Protein AF-A0A822ATE2-F1 (afdb_monomer_lite)

Secondary structure (DSSP, 8-state):
-----------------SS-------TTHHHHHHHHHTSHHHHHHHHHHHHHHHHHHTHHHHHHHHH---GGGGT-SS------------GGGTTSEEEEEEE-SS-TT-EEEEEE---SS-----EEE-

Radius of gyration: 34.92 Å; chains: 1; bounding box: 59×73×100 Å

Foldseek 3Di:
DDDDDDDDDDDDDDDPPPPPPPPCPPPCVVVVVVVCCPDPVVVVVVVVVVVVVVCVVQVVLVCCVPPNDDPCCVVVVPDDDDDDRDDDDDPVLVVWDFDDKAADPPDRPDIKTKTFDPDPVDGDDIDIDD

pLDDT: mean 81.41, std 22.13, range [33.03, 97.75]

InterPro domains:
  IPR050687 Dynein axonemal intermediate chain 1/2/3/4 [PTHR12442] (15-129)

Structure (mmCIF, N/CA/C/O backbone):
data_AF-A0A822ATE2-F1
#
_entry.id   AF-A0A822ATE2-F1
#
loop_
_atom_site.group_PDB
_atom_site.id
_atom_site.type_symbol
_atom_site.label_atom_id
_atom_site.label_alt_id
_atom_site.label_comp_id
_atom_site.label_asym_id
_atom_site.label_entity_id
_atom_site.label_seq_id
_atom_site.pdbx_PDB_ins_code
_atom_site.Cartn_x
_atom_site.Cartn_y
_atom_site.Cartn_z
_atom_site.occupancy
_atom_site.B_iso_or_equiv
_atom_site.auth_seq_id
_atom_site.auth_comp_id
_atom_site.auth_asym_id
_atom_site.auth_atom_id
_atom_site.pdbx_PDB_model_num
ATOM 1 N N . GLN A 1 1 ? 24.284 48.944 -78.472 1.00 36.00 1 GLN A N 1
ATOM 2 C CA . GLN A 1 1 ? 24.980 48.632 -79.741 1.00 36.00 1 GLN A CA 1
ATOM 3 C C . GLN A 1 1 ? 25.928 47.454 -79.514 1.00 36.00 1 GLN A C 1
ATOM 5 O O . GLN A 1 1 ? 26.714 47.540 -78.587 1.00 36.00 1 GLN A O 1
ATOM 10 N N . LYS A 1 2 ? 25.827 46.418 -80.371 1.00 37.00 2 LYS A N 1
ATOM 11 C CA . LYS A 1 2 ? 26.801 45.334 -80.679 1.00 37.00 2 LYS A CA 1
ATOM 12 C C . LYS A 1 2 ? 27.221 44.430 -79.496 1.00 37.00 2 LYS A C 1
ATOM 14 O O . LYS A 1 2 ? 27.994 44.850 -78.654 1.00 37.00 2 LYS A O 1
ATOM 19 N N . ALA A 1 3 ? 26.667 43.229 -79.298 1.00 39.34 3 ALA A N 1
ATOM 20 C CA . ALA A 1 3 ? 26.768 41.993 -80.101 1.00 39.34 3 ALA A CA 1
ATOM 21 C C . ALA A 1 3 ? 28.212 41.518 -80.371 1.00 39.34 3 ALA A C 1
ATOM 23 O O . ALA A 1 3 ? 28.916 42.163 -81.149 1.00 39.34 3 ALA A O 1
ATOM 24 N N . LYS A 1 4 ? 28.597 40.369 -79.779 1.00 41.09 4 LYS A N 1
ATOM 25 C CA . LYS A 1 4 ? 29.446 39.312 -80.379 1.00 41.09 4 LYS A CA 1
ATOM 26 C C . LYS A 1 4 ? 29.546 38.057 -79.483 1.00 41.09 4 LYS A C 1
ATOM 28 O O . LYS A 1 4 ? 30.378 37.954 -78.594 1.00 41.09 4 LYS A O 1
ATOM 33 N N . GLU A 1 5 ? 28.603 37.154 -79.721 1.00 38.91 5 GLU A N 1
ATOM 34 C CA . GLU A 1 5 ? 28.753 35.712 -79.987 1.00 38.91 5 GLU A CA 1
ATOM 35 C C . GLU A 1 5 ? 30.177 35.100 -79.989 1.00 38.91 5 GLU A C 1
ATOM 37 O O . GLU A 1 5 ? 31.065 35.613 -80.677 1.00 38.91 5 GLU A O 1
ATOM 42 N N . LYS A 1 6 ? 30.353 33.944 -79.317 1.00 39.97 6 LYS A N 1
ATOM 43 C CA . LYS A 1 6 ? 30.746 32.654 -79.940 1.00 39.97 6 LYS A CA 1
ATOM 44 C C . LYS A 1 6 ? 30.806 31.485 -78.939 1.00 39.97 6 LYS A C 1
ATOM 46 O O . LYS A 1 6 ? 31.416 31.571 -77.879 1.00 39.97 6 LYS A O 1
ATOM 51 N N . GLU A 1 7 ? 30.157 30.394 -79.342 1.00 35.97 7 GLU A N 1
ATOM 52 C CA . GLU A 1 7 ? 30.119 29.053 -78.751 1.00 35.97 7 GLU A CA 1
ATOM 53 C C . GLU A 1 7 ? 31.507 28.403 -78.570 1.00 35.97 7 GLU A C 1
ATOM 55 O O . GLU A 1 7 ? 32.402 28.629 -79.380 1.00 35.97 7 GLU A O 1
ATOM 60 N N . HIS A 1 8 ? 31.654 27.486 -77.601 1.00 34.22 8 HIS A N 1
ATOM 61 C CA . HIS A 1 8 ? 31.774 26.051 -77.917 1.00 34.22 8 HIS A CA 1
ATOM 62 C C . HIS A 1 8 ? 31.784 25.140 -76.672 1.00 34.22 8 HIS A C 1
ATOM 64 O O . HIS A 1 8 ? 32.545 25.286 -75.722 1.00 34.22 8 HIS A O 1
ATOM 70 N N . LYS A 1 9 ? 30.921 24.134 -76.778 1.00 36.44 9 LYS A N 1
ATOM 71 C CA . LYS A 1 9 ? 30.680 22.936 -75.968 1.00 36.44 9 LYS A CA 1
ATOM 72 C C . LYS A 1 9 ? 31.927 22.041 -75.840 1.00 36.44 9 LYS A C 1
ATOM 74 O O . LYS A 1 9 ? 32.481 21.668 -76.871 1.00 36.44 9 LYS A O 1
ATOM 79 N N . LYS A 1 10 ? 32.271 21.563 -74.632 1.00 33.72 10 LYS A N 1
ATOM 80 C CA . LYS A 1 10 ? 32.888 20.232 -74.424 1.00 33.72 10 LYS A CA 1
ATOM 81 C C . LYS A 1 10 ? 32.407 19.578 -73.125 1.00 33.72 10 LYS A C 1
ATOM 83 O O . LYS A 1 10 ? 32.577 20.097 -72.030 1.00 33.72 10 LYS A O 1
ATOM 88 N N . ILE A 1 11 ? 31.796 18.417 -73.322 1.00 35.84 11 ILE A N 1
ATOM 89 C CA . ILE A 1 11 ? 31.354 17.426 -72.344 1.00 35.84 11 ILE A CA 1
ATOM 90 C C . ILE A 1 11 ? 32.591 16.716 -71.778 1.00 35.84 11 ILE A C 1
ATOM 92 O O . ILE A 1 11 ? 33.480 16.342 -72.542 1.00 35.84 11 ILE A O 1
ATOM 96 N N . GLY A 1 12 ? 32.629 16.494 -70.464 1.00 33.03 12 GLY A N 1
ATOM 97 C CA . GLY A 1 12 ? 33.658 15.702 -69.790 1.00 33.03 12 GLY A CA 1
ATOM 98 C C . GLY A 1 12 ? 33.095 15.082 -68.517 1.00 33.03 12 GLY A C 1
ATOM 99 O O . GLY A 1 12 ? 32.893 15.768 -67.523 1.00 33.03 12 GLY A O 1
ATOM 100 N N . ALA A 1 13 ? 32.780 13.793 -68.598 1.00 37.50 13 ALA A N 1
ATOM 101 C CA . ALA A 1 13 ? 32.210 12.971 -67.543 1.00 37.50 13 ALA A CA 1
ATOM 102 C C . ALA A 1 13 ? 33.166 12.740 -66.355 1.00 37.50 13 ALA A C 1
ATOM 104 O O . ALA A 1 13 ? 34.382 12.815 -66.511 1.00 37.50 13 ALA A O 1
ATOM 105 N N . LYS A 1 14 ? 32.565 12.287 -65.241 1.00 39.91 14 LYS A N 1
ATOM 106 C CA . LYS A 1 14 ? 33.148 11.658 -64.034 1.00 39.91 14 LYS A CA 1
ATOM 107 C C . LYS A 1 14 ? 33.490 12.593 -62.870 1.00 39.91 14 LYS A C 1
ATOM 109 O O . LYS A 1 14 ? 34.610 13.073 -62.758 1.00 39.91 14 LYS A O 1
ATOM 114 N N . LYS A 1 15 ? 32.544 12.702 -61.934 1.00 35.66 15 LYS A N 1
ATOM 115 C CA . LYS A 1 15 ? 32.782 12.754 -60.478 1.00 35.66 15 LYS A CA 1
ATOM 116 C C . LYS A 1 15 ? 31.455 12.459 -59.774 1.00 35.66 15 LYS A C 1
ATOM 118 O O . LYS A 1 15 ? 30.739 13.364 -59.374 1.00 35.66 15 LYS A O 1
ATOM 123 N N . ASP A 1 16 ? 31.106 11.178 -59.712 1.00 35.44 16 ASP A N 1
ATOM 124 C CA . ASP A 1 16 ? 29.891 10.695 -59.041 1.00 35.44 16 ASP A CA 1
ATOM 125 C C . ASP A 1 16 ? 30.233 9.495 -58.142 1.00 35.44 16 ASP A C 1
ATOM 127 O O . ASP A 1 16 ? 29.600 8.443 -58.184 1.00 35.44 16 ASP A O 1
ATOM 131 N N . ASP A 1 17 ? 31.318 9.639 -57.371 1.00 43.19 17 ASP A N 1
ATOM 132 C CA . ASP A 1 17 ? 31.879 8.565 -56.539 1.00 43.19 17 ASP A CA 1
ATOM 133 C C . ASP A 1 17 ? 32.161 9.000 -55.090 1.00 43.19 17 ASP A C 1
ATOM 135 O O . ASP A 1 17 ? 33.115 8.563 -54.462 1.00 43.19 17 ASP A O 1
ATOM 139 N N . GLU A 1 18 ? 31.321 9.881 -54.531 1.00 42.12 18 GLU A N 1
ATOM 140 C CA . GLU A 1 18 ? 31.366 10.218 -53.091 1.00 42.12 18 GLU A CA 1
ATOM 141 C C . GLU A 1 18 ? 29.994 10.154 -52.392 1.00 42.12 18 GLU A C 1
ATOM 143 O O . GLU A 1 18 ? 29.879 10.416 -51.196 1.00 42.12 18 GLU A O 1
ATOM 148 N N . ARG A 1 19 ? 28.930 9.734 -53.094 1.00 44.47 19 ARG A N 1
ATOM 149 C CA . ARG A 1 19 ? 27.562 9.632 -52.538 1.00 44.47 19 ARG A CA 1
ATOM 150 C C . ARG A 1 19 ? 27.119 8.226 -52.141 1.00 44.47 19 ARG A C 1
ATOM 152 O O . ARG A 1 19 ? 25.941 7.993 -51.889 1.00 44.47 19 ARG A O 1
ATOM 159 N N . LYS A 1 20 ? 28.059 7.291 -52.005 1.00 41.25 20 LYS A N 1
ATOM 160 C CA . LYS A 1 20 ? 27.806 5.963 -51.428 1.00 41.25 20 LYS A CA 1
ATOM 161 C C . LYS A 1 20 ? 28.657 5.730 -50.181 1.00 41.25 20 LYS A C 1
ATOM 163 O O . LYS A 1 20 ? 29.302 4.694 -50.052 1.00 41.25 20 LYS A O 1
ATOM 168 N N . LYS A 1 21 ? 28.561 6.634 -49.193 1.00 44.84 21 LYS A N 1
ATOM 169 C CA . LYS A 1 21 ? 28.582 6.186 -47.790 1.00 44.84 21 LYS A CA 1
ATOM 170 C C . LYS A 1 21 ? 27.343 5.319 -47.606 1.00 44.84 21 LYS A C 1
ATOM 172 O O . LYS A 1 21 ? 26.276 5.793 -47.229 1.00 44.84 21 LYS A O 1
ATOM 177 N N . LYS A 1 22 ? 27.489 4.052 -48.001 1.00 41.97 22 LYS A N 1
ATOM 178 C CA . LYS A 1 22 ? 26.586 2.972 -47.645 1.00 41.97 22 LYS A CA 1
ATOM 179 C C . LYS A 1 22 ? 26.321 3.142 -46.157 1.00 41.97 22 LYS A C 1
ATOM 181 O O . LYS A 1 22 ? 27.256 3.106 -45.360 1.00 41.97 22 LYS A O 1
ATOM 186 N N . PHE A 1 23 ? 25.057 3.375 -45.823 1.00 42.06 23 PHE A N 1
ATOM 187 C CA . PHE A 1 23 ? 24.486 2.954 -44.559 1.00 42.06 23 PHE A CA 1
ATOM 188 C C . PHE A 1 23 ? 24.847 1.476 -44.413 1.00 42.06 23 PHE A C 1
ATOM 190 O O . PHE A 1 23 ? 24.142 0.590 -44.890 1.00 42.06 23 PHE A O 1
ATOM 197 N N . VAL A 1 24 ? 26.015 1.211 -43.836 1.00 46.41 24 VAL A N 1
ATOM 198 C CA . VAL A 1 24 ? 26.277 -0.058 -43.192 1.00 46.41 24 VAL A CA 1
ATOM 199 C C . VAL A 1 24 ? 25.432 0.044 -41.933 1.00 46.41 24 VAL A C 1
ATOM 201 O O . VAL A 1 24 ? 25.869 0.560 -40.910 1.00 46.41 24 VAL A O 1
ATOM 204 N N . VAL A 1 25 ? 24.157 -0.332 -42.059 1.00 53.22 25 VAL A N 1
ATOM 205 C CA . VAL A 1 25 ? 23.369 -0.780 -40.916 1.00 53.22 25 VAL A CA 1
ATOM 206 C C . VAL A 1 25 ? 24.050 -2.073 -40.504 1.00 53.22 25 VAL A C 1
ATOM 208 O O . VAL A 1 25 ? 23.719 -3.156 -40.974 1.00 53.22 25 VAL A O 1
ATOM 211 N N . THR A 1 26 ? 25.138 -1.916 -39.754 1.00 51.38 26 THR A N 1
ATOM 212 C CA . THR A 1 26 ? 25.832 -3.022 -39.130 1.00 51.38 26 THR A CA 1
ATOM 213 C C . THR A 1 26 ? 24.822 -3.673 -38.202 1.00 51.38 26 THR A C 1
ATOM 215 O O . THR A 1 26 ? 24.140 -2.989 -37.438 1.00 51.38 26 THR A O 1
ATOM 218 N N . GLU A 1 27 ? 24.761 -4.995 -38.247 1.00 51.12 27 GLU A N 1
ATOM 219 C CA . GLU A 1 27 ? 24.019 -5.898 -37.363 1.00 51.12 27 GLU A CA 1
ATOM 220 C C . GLU A 1 27 ? 24.505 -5.822 -35.888 1.00 51.12 27 GLU A C 1
ATOM 222 O O . GLU A 1 27 ? 24.481 -6.799 -35.151 1.00 51.12 27 GLU A O 1
ATOM 227 N N . GLN A 1 28 ? 24.967 -4.647 -35.443 1.00 54.09 28 GLN A N 1
ATOM 228 C CA . GLN A 1 28 ? 25.378 -4.296 -34.079 1.00 54.09 28 GLN A CA 1
ATOM 229 C C . GLN A 1 28 ? 24.200 -3.847 -33.200 1.00 54.09 28 GLN A C 1
ATOM 231 O O . GLN A 1 28 ? 24.355 -3.711 -31.987 1.00 54.09 28 GLN A O 1
ATOM 236 N N . SER A 1 29 ? 23.004 -3.669 -33.774 1.00 59.12 29 SER A N 1
ATOM 237 C CA . SER A 1 29 ? 21.822 -3.173 -33.054 1.00 59.12 29 SER A CA 1
ATOM 238 C C . SER A 1 29 ? 21.407 -4.054 -31.871 1.00 59.12 29 SER A C 1
ATOM 240 O O . SER A 1 29 ? 20.863 -3.547 -30.892 1.00 59.12 29 SER A O 1
ATOM 242 N N . GLY A 1 30 ? 21.669 -5.363 -31.936 1.00 62.50 30 GLY A N 1
ATOM 243 C CA . GLY A 1 30 ? 21.349 -6.296 -30.855 1.00 62.50 30 GLY A CA 1
ATOM 244 C C . GLY A 1 30 ? 22.208 -6.089 -29.605 1.00 62.50 30 GLY A C 1
ATOM 245 O O . GLY A 1 30 ? 21.690 -6.143 -28.489 1.00 62.50 30 GLY A O 1
ATOM 246 N N . ASP A 1 31 ? 23.500 -5.801 -29.779 1.00 75.00 31 ASP A N 1
ATOM 247 C CA . ASP A 1 31 ? 24.430 -5.640 -28.656 1.00 75.00 31 ASP A CA 1
ATOM 248 C C . ASP A 1 31 ? 24.275 -4.260 -27.995 1.00 75.00 31 ASP A C 1
ATOM 250 O O . ASP A 1 31 ? 24.265 -4.149 -26.766 1.00 75.00 31 ASP A O 1
ATOM 254 N N . ASP A 1 32 ? 24.009 -3.219 -28.790 1.00 78.75 32 ASP A N 1
ATOM 255 C CA . ASP A 1 32 ? 23.683 -1.882 -28.280 1.00 78.75 32 ASP A CA 1
ATOM 256 C C . ASP A 1 32 ? 22.364 -1.871 -27.495 1.00 78.75 32 ASP A C 1
ATOM 258 O O . ASP A 1 32 ? 22.290 -1.277 -26.417 1.00 78.75 32 ASP A O 1
ATOM 262 N N . MET A 1 33 ? 21.343 -2.597 -27.966 1.00 78.94 33 MET A N 1
ATOM 263 C CA . MET A 1 33 ? 20.088 -2.767 -27.227 1.00 78.94 33 MET A CA 1
ATOM 264 C C . MET A 1 33 ? 20.275 -3.569 -25.939 1.00 78.94 33 MET A C 1
ATOM 266 O O . MET A 1 33 ? 19.740 -3.186 -24.899 1.00 78.94 33 MET A O 1
ATOM 270 N N . ALA A 1 34 ? 21.069 -4.642 -25.954 1.00 81.62 34 ALA A N 1
ATOM 271 C CA . ALA A 1 34 ? 21.379 -5.407 -24.746 1.00 81.62 34 ALA A CA 1
ATOM 272 C C . ALA A 1 34 ? 22.198 -4.583 -23.735 1.00 81.62 34 ALA A C 1
ATOM 274 O O . ALA A 1 34 ? 22.024 -4.698 -22.518 1.00 81.62 34 ALA A O 1
ATOM 275 N N . LYS A 1 35 ? 23.104 -3.727 -24.214 1.00 83.81 35 LYS A N 1
ATOM 276 C CA . LYS A 1 35 ? 23.870 -2.792 -23.382 1.00 83.81 35 LYS A CA 1
ATOM 277 C C . LYS A 1 35 ? 22.981 -1.693 -22.803 1.00 83.81 35 LYS A C 1
ATOM 279 O O . LYS A 1 35 ? 23.121 -1.373 -21.623 1.00 83.81 35 LYS A O 1
ATOM 284 N N . LEU A 1 36 ? 22.038 -1.171 -23.587 1.00 82.25 36 LEU A N 1
ATOM 285 C CA . LEU A 1 36 ? 21.043 -0.208 -23.127 1.00 82.25 36 LEU A CA 1
ATOM 286 C C . LEU A 1 36 ? 20.111 -0.827 -22.079 1.00 82.25 36 LEU A C 1
ATOM 288 O O . LEU A 1 36 ? 19.921 -0.227 -21.028 1.00 82.25 36 LEU A O 1
ATOM 292 N N . ALA A 1 37 ? 19.612 -2.044 -22.301 1.00 81.81 37 ALA A N 1
ATOM 293 C CA . ALA A 1 37 ? 18.762 -2.761 -21.347 1.00 81.81 37 ALA A CA 1
ATOM 294 C C . ALA A 1 37 ? 19.465 -3.024 -20.003 1.00 81.81 37 ALA A C 1
ATOM 296 O O . ALA A 1 37 ? 18.838 -2.974 -18.948 1.00 81.81 37 ALA A O 1
ATOM 297 N N . ARG A 1 38 ? 20.786 -3.252 -20.023 1.00 85.88 38 ARG A N 1
ATOM 298 C CA . ARG A 1 38 ? 21.620 -3.395 -18.815 1.00 85.88 38 ARG A CA 1
ATOM 299 C C . ARG A 1 38 ? 22.046 -2.058 -18.199 1.00 85.88 38 ARG A C 1
ATOM 301 O O . ARG A 1 38 ? 22.660 -2.046 -17.132 1.00 85.88 38 ARG A O 1
ATOM 308 N N . SER A 1 39 ? 21.761 -0.932 -18.851 1.00 93.06 39 SER A N 1
ATOM 309 C CA . SER A 1 39 ? 22.130 0.387 -18.346 1.00 93.06 39 SER A CA 1
ATOM 310 C C . SER A 1 39 ? 21.303 0.753 -17.116 1.00 93.06 39 SER A C 1
ATOM 312 O O . SER A 1 39 ? 20.085 0.566 -17.074 1.00 93.06 39 SER A O 1
ATOM 314 N N . LYS A 1 40 ? 21.956 1.373 -16.128 1.00 92.44 40 LYS A N 1
ATOM 315 C CA . LYS A 1 40 ? 21.288 1.899 -14.928 1.00 92.44 40 LYS A CA 1
ATOM 316 C C . LYS A 1 40 ? 20.170 2.880 -15.282 1.00 92.44 40 LYS A C 1
ATOM 318 O O . LYS A 1 40 ? 19.121 2.852 -14.651 1.00 92.44 40 LYS A O 1
ATOM 323 N N . SER A 1 41 ? 20.387 3.715 -16.300 1.00 90.88 41 SER A N 1
ATOM 324 C CA . SER A 1 41 ? 19.393 4.700 -16.735 1.00 90.88 41 SER A CA 1
ATOM 325 C C . SER A 1 41 ? 18.126 4.022 -17.252 1.00 90.88 41 SER A C 1
ATOM 327 O O . SER A 1 41 ? 17.043 4.384 -16.808 1.00 90.88 41 SER A O 1
ATOM 329 N N . ALA A 1 42 ? 18.255 2.986 -18.088 1.00 92.62 42 ALA A N 1
ATOM 330 C CA . ALA A 1 42 ? 17.105 2.234 -18.579 1.00 92.62 42 ALA A CA 1
ATOM 331 C C . ALA A 1 42 ? 16.355 1.536 -17.435 1.00 92.62 42 ALA A C 1
ATOM 333 O O . ALA A 1 42 ? 15.133 1.606 -17.379 1.00 92.62 42 ALA A O 1
ATOM 334 N N . SER A 1 43 ? 17.070 0.934 -16.477 1.00 92.31 43 SER A N 1
ATOM 335 C CA . SER A 1 43 ? 16.441 0.306 -15.307 1.00 92.31 43 SER A CA 1
ATOM 336 C C . SER A 1 43 ? 15.653 1.304 -14.448 1.00 92.31 43 SER A C 1
ATOM 338 O O . SER A 1 43 ? 14.538 0.997 -14.034 1.00 92.31 43 SER A O 1
ATOM 340 N N . ILE A 1 44 ? 16.192 2.504 -14.203 1.00 94.69 44 ILE A N 1
ATOM 341 C CA . ILE A 1 44 ? 15.483 3.561 -13.464 1.00 94.69 44 ILE A CA 1
ATOM 342 C C . ILE A 1 44 ? 14.241 4.006 -14.239 1.00 94.69 44 ILE A C 1
ATOM 344 O O . ILE A 1 44 ? 13.158 4.061 -13.664 1.00 94.69 44 ILE A O 1
ATOM 348 N N . SER A 1 45 ? 14.374 4.272 -15.541 1.00 95.19 45 SER A N 1
ATOM 349 C CA . SER A 1 45 ? 13.245 4.666 -16.387 1.00 95.19 45 SER A CA 1
ATOM 350 C C . SER A 1 45 ? 12.138 3.612 -16.394 1.00 95.19 45 SER A C 1
ATOM 352 O O . SER A 1 45 ? 10.972 3.965 -16.254 1.00 95.19 45 SER A O 1
ATOM 354 N N . LEU A 1 46 ? 12.491 2.326 -16.482 1.00 94.94 46 LEU A N 1
ATOM 355 C CA . LEU A 1 46 ? 11.527 1.226 -16.425 1.00 94.94 46 LEU A CA 1
ATOM 356 C C . LEU A 1 46 ? 10.802 1.159 -15.076 1.00 94.94 46 LEU A C 1
ATOM 358 O O . LEU A 1 46 ? 9.585 1.029 -15.067 1.00 94.94 46 LEU A O 1
ATOM 362 N N . LYS A 1 47 ? 11.510 1.325 -13.951 1.00 95.00 47 LYS A N 1
ATOM 363 C CA . LYS A 1 47 ? 10.879 1.373 -12.619 1.00 95.00 47 LYS A CA 1
ATOM 364 C C . LYS A 1 47 ? 9.909 2.545 -12.472 1.00 95.00 47 LYS A C 1
ATOM 366 O O . LYS A 1 47 ? 8.866 2.407 -11.845 1.00 95.00 47 LYS A O 1
ATOM 371 N N . ILE A 1 48 ? 10.244 3.710 -13.031 1.00 96.50 48 ILE A N 1
ATOM 372 C CA . ILE A 1 48 ? 9.343 4.870 -13.008 1.00 96.50 48 ILE A CA 1
ATOM 373 C C . ILE A 1 48 ? 8.108 4.584 -13.871 1.00 96.50 48 ILE A C 1
ATOM 375 O O . ILE A 1 48 ? 6.994 4.838 -13.426 1.00 96.50 48 ILE A O 1
ATOM 379 N N . LEU A 1 49 ? 8.287 4.020 -15.069 1.00 97.38 49 LEU A N 1
ATOM 380 C CA . LEU A 1 49 ? 7.175 3.644 -15.947 1.00 97.38 49 LEU A CA 1
ATOM 381 C C . LEU A 1 49 ? 6.253 2.605 -15.301 1.00 97.38 49 LEU A C 1
ATOM 383 O O . LEU A 1 49 ? 5.038 2.751 -15.367 1.00 97.38 49 LEU A O 1
ATOM 387 N N . GLU A 1 50 ? 6.812 1.601 -14.630 1.00 96.75 50 GLU A N 1
ATOM 388 C CA . GLU A 1 50 ? 6.041 0.621 -13.860 1.00 96.75 50 GLU A CA 1
ATOM 389 C C . GLU A 1 50 ? 5.178 1.309 -12.790 1.00 96.75 50 GLU A C 1
ATOM 391 O O . GLU A 1 50 ? 3.984 1.032 -12.688 1.00 96.75 50 GLU A O 1
ATOM 396 N N . ARG A 1 51 ? 5.737 2.282 -12.054 1.00 96.19 51 ARG A N 1
ATOM 397 C CA . ARG A 1 51 ? 4.976 3.080 -11.075 1.00 96.19 51 ARG A CA 1
ATOM 398 C C . ARG A 1 51 ? 3.861 3.904 -11.724 1.00 96.19 51 ARG A C 1
ATOM 400 O O . ARG A 1 51 ? 2.779 3.968 -11.153 1.00 96.19 51 ARG A O 1
ATOM 407 N N . MET A 1 52 ? 4.091 4.490 -12.904 1.00 97.12 52 MET A N 1
ATOM 408 C CA . MET A 1 52 ? 3.044 5.225 -13.635 1.00 97.12 52 MET A CA 1
ATOM 409 C C . MET A 1 52 ? 1.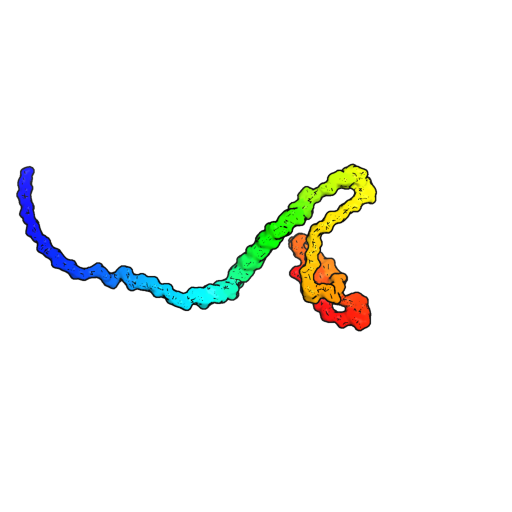880 4.309 -14.030 1.00 97.12 52 MET A C 1
ATOM 411 O O . MET A 1 52 ? 0.719 4.682 -13.897 1.00 97.12 52 MET A O 1
ATOM 415 N N . ILE A 1 53 ? 2.179 3.096 -14.500 1.00 97.62 53 ILE A N 1
ATOM 416 C CA . ILE A 1 53 ? 1.148 2.125 -14.889 1.00 97.62 53 ILE A CA 1
ATOM 417 C C . ILE A 1 53 ? 0.368 1.647 -13.659 1.00 97.62 53 ILE A C 1
ATOM 419 O O . ILE A 1 53 ? -0.860 1.568 -13.704 1.00 97.62 53 ILE A O 1
ATOM 423 N N . ASN A 1 54 ? 1.059 1.379 -12.548 1.00 95.75 54 ASN A N 1
ATOM 424 C CA . ASN A 1 54 ? 0.411 0.992 -11.295 1.00 95.75 54 ASN A CA 1
ATOM 425 C C . ASN A 1 54 ? -0.503 2.098 -10.757 1.00 95.75 54 ASN A C 1
ATOM 427 O O . ASN A 1 54 ? -1.591 1.788 -10.283 1.00 95.75 54 ASN A O 1
ATOM 431 N N . GLN A 1 55 ? -0.115 3.371 -10.883 1.00 95.50 55 GLN A N 1
ATOM 432 C CA . GLN A 1 55 ? -0.990 4.490 -10.526 1.00 95.50 55 GLN A CA 1
ATOM 433 C C . GLN A 1 55 ? -2.286 4.462 -11.342 1.00 95.50 55 GLN A C 1
ATOM 435 O O . GLN A 1 55 ? -3.360 4.514 -10.761 1.00 95.50 55 GLN A O 1
ATOM 440 N N . ASN A 1 56 ? -2.196 4.291 -12.664 1.00 96.88 56 ASN A N 1
ATOM 441 C CA . ASN A 1 56 ? -3.382 4.210 -13.525 1.00 96.88 56 ASN A CA 1
ATOM 442 C C . ASN A 1 56 ? -4.270 2.994 -13.217 1.00 96.88 56 ASN A C 1
ATOM 444 O O . ASN A 1 56 ? -5.457 3.008 -13.523 1.00 96.88 56 ASN A O 1
ATOM 448 N N . THR A 1 57 ? -3.694 1.925 -12.663 1.00 97.19 57 THR A N 1
ATOM 449 C CA . THR A 1 57 ? -4.428 0.695 -12.332 1.00 97.19 57 THR A CA 1
ATOM 450 C C . THR A 1 57 ? -5.279 0.856 -11.069 1.00 97.19 57 THR A C 1
ATOM 452 O O . THR A 1 57 ? -6.324 0.224 -10.973 1.00 97.19 57 THR A O 1
ATOM 455 N N . PHE A 1 58 ? -4.848 1.698 -10.125 1.00 96.19 58 PHE A N 1
ATOM 456 C CA . PHE A 1 58 ? -5.492 1.914 -8.821 1.00 96.19 58 PHE A CA 1
ATOM 457 C C . PHE A 1 58 ? -5.832 3.396 -8.595 1.00 96.19 58 PHE A C 1
ATOM 459 O O . PHE A 1 58 ? -5.684 3.915 -7.486 1.00 96.19 58 PHE A O 1
ATOM 466 N N . ASP A 1 59 ? -6.198 4.097 -9.671 1.00 97.50 59 ASP A N 1
ATOM 467 C CA . ASP A 1 59 ? -6.461 5.539 -9.651 1.00 97.50 59 ASP A CA 1
ATOM 468 C C . ASP A 1 59 ? -7.679 5.883 -8.782 1.00 97.50 59 ASP A C 1
ATOM 470 O O . ASP A 1 59 ? -7.648 6.850 -8.030 1.00 97.50 59 ASP A O 1
ATOM 474 N N . ASP A 1 60 ? -8.706 5.037 -8.809 1.00 97.56 60 ASP A N 1
ATOM 475 C CA . ASP A 1 60 ? -9.888 5.121 -7.951 1.00 97.56 60 ASP A CA 1
ATOM 476 C C . ASP A 1 60 ? -9.521 5.093 -6.461 1.00 97.56 60 ASP A C 1
ATOM 478 O O . ASP A 1 60 ? -9.840 6.024 -5.725 1.00 97.56 60 ASP A O 1
ATOM 482 N N . ILE A 1 61 ? -8.743 4.096 -6.032 1.00 97.19 61 ILE A N 1
ATOM 483 C CA . ILE A 1 61 ? -8.281 3.976 -4.642 1.00 97.19 61 ILE A CA 1
ATOM 484 C C . ILE A 1 61 ? -7.409 5.183 -4.253 1.00 97.19 61 ILE A C 1
ATOM 486 O O . ILE A 1 61 ? -7.483 5.677 -3.127 1.00 97.19 61 ILE A O 1
ATOM 490 N N . ALA A 1 62 ? -6.573 5.677 -5.172 1.00 96.00 62 ALA A N 1
ATOM 491 C CA . ALA A 1 62 ? -5.723 6.839 -4.925 1.00 96.00 62 ALA A CA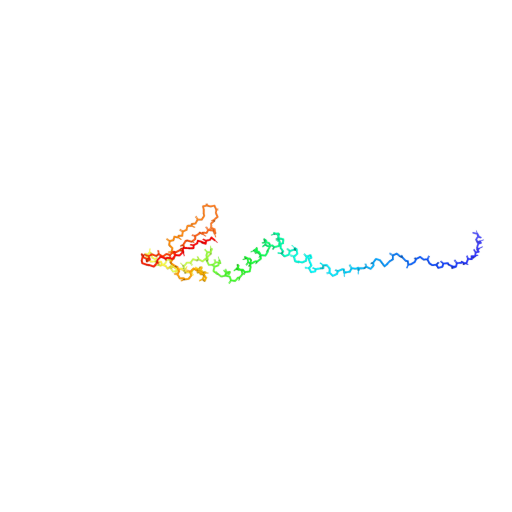 1
ATOM 492 C C . ALA A 1 62 ? -6.526 8.142 -4.773 1.00 96.00 62 ALA A C 1
ATOM 494 O O . ALA A 1 62 ? -6.169 8.985 -3.944 1.00 96.00 62 ALA A O 1
ATOM 495 N N . GLN A 1 63 ? -7.598 8.307 -5.550 1.00 97.56 63 GLN A N 1
ATOM 496 C CA . GLN A 1 63 ? -8.528 9.422 -5.402 1.00 97.56 63 GLN A CA 1
ATOM 497 C C . GLN A 1 63 ? -9.274 9.327 -4.071 1.00 97.56 63 GLN A C 1
ATOM 499 O O . GLN A 1 63 ? -9.300 10.317 -3.335 1.00 97.56 63 GLN A O 1
ATOM 504 N N . ASP A 1 64 ? -9.778 8.142 -3.718 1.00 97.69 64 ASP A N 1
ATOM 505 C CA . ASP A 1 64 ? -10.495 7.925 -2.463 1.00 97.69 64 ASP A CA 1
ATOM 506 C C . ASP A 1 64 ? -9.612 8.229 -1.250 1.00 97.69 64 ASP A C 1
ATOM 508 O O . ASP A 1 64 ? -10.000 8.990 -0.368 1.00 97.69 64 ASP A O 1
ATOM 512 N N . PHE A 1 65 ? -8.365 7.751 -1.249 1.00 96.50 65 PHE A N 1
ATOM 513 C CA . PHE A 1 65 ? -7.395 8.050 -0.193 1.00 96.50 65 PHE A CA 1
ATOM 514 C C . PHE A 1 65 ? -7.217 9.549 0.078 1.00 96.50 65 PHE A C 1
ATOM 516 O O . PHE A 1 65 ? -6.954 9.947 1.214 1.00 96.50 65 PHE A O 1
ATOM 523 N N . LYS A 1 66 ? -7.275 10.381 -0.969 1.00 95.81 66 LYS A N 1
ATOM 524 C CA . LYS A 1 66 ? -6.943 11.802 -0.855 1.00 95.81 66 LYS A CA 1
ATOM 525 C C . LYS A 1 66 ? -8.162 12.705 -0.694 1.00 95.81 66 LYS A C 1
ATOM 527 O O . LYS A 1 66 ? -8.014 13.779 -0.107 1.00 95.81 66 LYS A O 1
ATOM 532 N N . TYR A 1 67 ? -9.297 12.318 -1.267 1.00 96.75 67 TYR A N 1
ATOM 533 C CA . TYR A 1 67 ? -10.426 13.220 -1.485 1.00 96.75 67 TYR A CA 1
ATOM 534 C C . TYR A 1 67 ? -11.781 12.665 -1.041 1.00 96.75 67 TYR A C 1
ATOM 536 O O . TYR A 1 67 ? -12.747 13.427 -1.060 1.00 96.75 67 TYR A O 1
ATOM 544 N N . TRP A 1 68 ? -11.887 11.385 -0.679 1.00 96.69 68 TRP A N 1
ATOM 545 C CA . TRP A 1 68 ? -13.153 10.818 -0.225 1.00 96.69 68 TRP A CA 1
ATOM 546 C C . TRP A 1 68 ? -13.386 11.084 1.263 1.00 96.69 68 TRP A C 1
ATOM 548 O O . TRP A 1 68 ? -12.473 10.971 2.077 1.00 96.69 68 TRP A O 1
ATOM 558 N N . GLU A 1 69 ? -14.631 11.411 1.598 1.00 94.12 69 GLU A N 1
ATOM 559 C CA . GLU A 1 69 ? -15.124 11.650 2.955 1.00 94.12 69 GLU A CA 1
ATOM 560 C C . GLU A 1 69 ? -16.470 10.921 3.109 1.00 94.12 69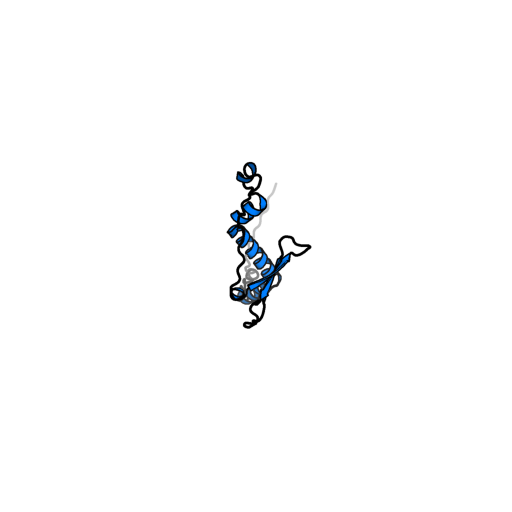 GLU A C 1
ATOM 562 O O . GLU A 1 69 ? -17.306 10.964 2.196 1.00 94.12 69 GLU A O 1
ATOM 567 N N . ASP A 1 70 ? -16.698 10.249 4.243 1.00 94.12 70 ASP A N 1
ATOM 568 C CA . ASP A 1 70 ? -17.958 9.538 4.495 1.00 94.12 70 ASP A CA 1
ATOM 569 C C . ASP A 1 70 ? -19.068 10.540 4.844 1.00 94.12 70 ASP A C 1
ATOM 571 O O . ASP A 1 70 ? -19.106 11.115 5.930 1.00 94.12 70 ASP A O 1
ATOM 575 N N . ALA A 1 71 ? -20.024 10.736 3.934 1.00 91.94 71 ALA A N 1
ATOM 576 C CA . ALA A 1 71 ? -21.158 11.633 4.164 1.00 91.94 71 ALA A CA 1
ATOM 577 C C . ALA A 1 71 ? -22.048 11.197 5.347 1.00 91.94 71 ALA A C 1
ATOM 579 O O . ALA A 1 71 ? -22.793 12.011 5.890 1.00 91.94 71 ALA A O 1
ATOM 580 N N . ALA A 1 72 ? -22.007 9.921 5.750 1.00 89.44 72 ALA A N 1
ATOM 581 C CA . ALA A 1 72 ? -22.785 9.435 6.885 1.00 89.44 72 ALA A CA 1
ATOM 582 C C . ALA A 1 72 ? -22.207 9.872 8.241 1.00 89.44 72 ALA A C 1
ATOM 584 O O . ALA A 1 72 ? -22.959 9.897 9.220 1.00 89.44 72 ALA A O 1
ATOM 585 N N . AS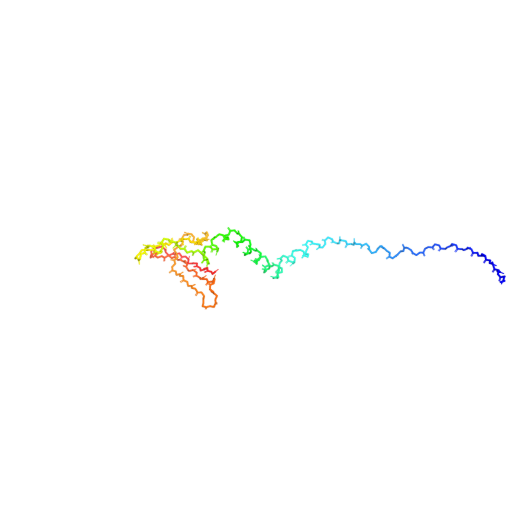P A 1 73 ? -20.924 10.244 8.301 1.00 90.56 73 ASP A N 1
ATOM 586 C CA . ASP A 1 73 ? -20.267 10.685 9.537 1.00 90.56 73 ASP A CA 1
ATOM 587 C C . ASP A 1 73 ? -20.842 12.017 10.051 1.00 90.56 73 ASP A C 1
ATOM 589 O O . ASP A 1 73 ? -20.786 12.289 11.247 1.00 90.56 73 ASP A O 1
ATOM 593 N N . GLU A 1 74 ? -21.511 12.807 9.198 1.00 90.88 74 GLU A N 1
ATOM 594 C CA . GLU A 1 74 ? -22.261 13.999 9.631 1.00 90.88 74 GLU A CA 1
ATOM 595 C C . GLU A 1 74 ? -23.415 13.649 10.591 1.00 90.88 74 GLU A C 1
ATOM 597 O O . GLU A 1 74 ? -23.795 14.455 11.440 1.00 90.88 74 GLU A O 1
ATOM 602 N N . TYR A 1 75 ? -23.965 12.435 10.486 1.00 90.75 75 TYR A N 1
ATOM 603 C CA . TYR A 1 75 ? -25.132 11.996 11.255 1.00 90.75 75 TYR A CA 1
ATOM 604 C C . TYR A 1 75 ? -24.802 10.957 12.334 1.00 90.75 75 TYR A C 1
ATOM 606 O O . TYR A 1 75 ? -25.665 10.634 13.155 1.00 90.75 75 TYR A O 1
ATOM 614 N N . ARG A 1 76 ? -23.582 10.408 12.341 1.00 89.25 76 ARG A N 1
ATOM 615 C CA . ARG A 1 76 ? -23.127 9.412 13.319 1.00 89.25 76 ARG A CA 1
ATOM 616 C C . ARG A 1 76 ? -22.138 10.053 14.291 1.00 89.25 76 ARG A C 1
ATOM 618 O O . ARG A 1 76 ? -20.947 10.118 14.037 1.00 89.25 76 ARG A O 1
ATOM 625 N N . GLU A 1 77 ? -22.628 10.501 15.445 1.00 82.38 77 GLU A N 1
ATOM 626 C CA . GLU A 1 77 ? -21.784 11.216 16.420 1.00 82.38 77 GLU A CA 1
ATOM 627 C C . GLU A 1 77 ? -20.761 10.320 17.150 1.00 82.38 77 GLU A C 1
ATOM 629 O O . GLU A 1 77 ? -19.735 10.812 17.615 1.00 82.38 77 GLU A O 1
ATOM 634 N N . GLN A 1 78 ? -21.041 9.020 17.310 1.00 88.50 78 GLN A N 1
ATOM 635 C CA . GLN A 1 78 ? -20.230 8.102 18.136 1.00 88.50 78 GLN A CA 1
ATOM 636 C C . GLN A 1 78 ? -19.765 6.839 17.399 1.00 88.50 78 GLN A C 1
ATOM 638 O O . GLN A 1 78 ? -19.061 6.013 17.980 1.00 88.50 78 GLN A O 1
ATOM 643 N N . GLU A 1 79 ? -20.145 6.679 16.133 1.00 89.94 79 GLU A N 1
ATOM 644 C CA . GLU A 1 79 ? -19.818 5.512 15.316 1.00 89.94 79 GLU A CA 1
ATOM 645 C C . GLU A 1 79 ? -19.208 5.975 13.996 1.00 89.94 79 GLU A C 1
ATOM 647 O O . GLU A 1 79 ? -19.659 6.961 13.426 1.00 89.94 79 GLU A O 1
ATOM 652 N N . GLY A 1 80 ? -18.207 5.251 13.500 1.00 88.62 80 GLY A N 1
ATOM 653 C CA . GLY A 1 80 ? -17.557 5.541 12.224 1.00 88.62 80 GLY A CA 1
ATOM 654 C C . GLY A 1 80 ? -17.393 4.276 11.396 1.00 88.62 80 GLY A C 1
ATOM 655 O O . GLY A 1 80 ? -17.454 3.157 11.920 1.00 88.62 80 GLY A O 1
ATOM 656 N N . SER A 1 81 ? -17.186 4.452 10.095 1.00 91.88 81 SER A N 1
ATOM 657 C CA . SER A 1 81 ? -16.889 3.357 9.175 1.00 91.88 81 SER A CA 1
ATOM 658 C C . SER A 1 81 ? -15.426 3.416 8.718 1.00 91.88 81 SER A C 1
ATOM 660 O O . SER A 1 81 ? -14.803 4.473 8.706 1.00 91.88 81 SER A O 1
ATOM 662 N N . LEU A 1 82 ? -14.834 2.261 8.397 1.00 94.44 82 LEU A N 1
ATOM 663 C CA . LEU A 1 82 ? -13.501 2.199 7.795 1.00 94.44 82 LEU A CA 1
ATOM 664 C C . LEU A 1 82 ? -13.640 1.757 6.344 1.00 94.44 82 LEU A C 1
ATOM 666 O O . LEU A 1 82 ? -14.123 0.652 6.084 1.00 94.44 82 LEU A O 1
ATOM 670 N N . LEU A 1 83 ? -13.167 2.591 5.419 1.00 95.19 83 LEU A N 1
ATOM 671 C CA . LEU A 1 83 ? -13.030 2.239 4.011 1.00 95.19 83 LEU A CA 1
ATOM 672 C C . LEU A 1 83 ? -11.682 1.525 3.794 1.00 95.19 83 LEU A C 1
ATOM 674 O O . LEU A 1 83 ? -10.629 2.155 3.922 1.00 95.19 83 LEU A O 1
ATOM 678 N N . PRO A 1 84 ? -11.660 0.212 3.497 1.00 96.56 84 PRO A N 1
ATOM 679 C CA . PRO A 1 84 ? -10.420 -0.462 3.135 1.00 96.56 84 PRO A CA 1
ATOM 680 C C . PRO A 1 84 ? -9.937 0.022 1.761 1.00 96.56 84 PRO A C 1
ATOM 682 O O . PRO A 1 84 ? -10.683 -0.034 0.789 1.00 96.56 84 PRO A O 1
ATOM 685 N N . LEU A 1 85 ? -8.676 0.457 1.686 1.00 96.62 85 LEU A N 1
ATOM 686 C CA . LEU A 1 85 ? -8.049 0.958 0.458 1.00 96.62 85 LEU A CA 1
ATOM 687 C C . LEU A 1 85 ? -7.161 -0.123 -0.182 1.00 96.62 85 LEU A C 1
ATOM 689 O O . LEU A 1 85 ? -7.641 -1.023 -0.867 1.00 96.62 85 LEU A O 1
ATOM 693 N N . TRP A 1 86 ? -5.850 -0.080 0.067 1.00 96.44 86 TRP A N 1
ATOM 694 C CA . TRP A 1 86 ? -4.900 -1.033 -0.507 1.00 96.44 86 TRP A CA 1
ATOM 695 C C . TRP A 1 86 ? -4.753 -2.314 0.313 1.00 96.44 86 TRP A C 1
ATOM 697 O O . TRP A 1 86 ? -4.725 -2.297 1.544 1.00 96.44 86 TRP A O 1
ATOM 707 N N . VAL A 1 87 ? -4.535 -3.427 -0.394 1.00 93.94 87 VAL A N 1
ATOM 708 C CA . VAL A 1 87 ? -4.128 -4.711 0.189 1.00 93.94 87 VAL A CA 1
ATOM 709 C C . VAL A 1 87 ? -2.783 -5.122 -0.402 1.00 93.94 87 VAL A C 1
ATOM 711 O O . VAL A 1 87 ? -2.692 -5.520 -1.562 1.00 93.94 87 VAL A O 1
ATOM 714 N N . PHE A 1 88 ? -1.730 -5.061 0.410 1.00 94.62 88 PHE A N 1
ATOM 715 C CA . PHE A 1 88 ? -0.382 -5.453 0.002 1.00 94.62 88 PHE A CA 1
ATOM 716 C C . PHE A 1 88 ? -0.160 -6.947 0.231 1.00 94.62 88 PHE A C 1
ATOM 718 O O . PHE A 1 88 ? -0.318 -7.448 1.345 1.00 94.62 88 PHE A O 1
ATOM 725 N N . GLN A 1 89 ? 0.217 -7.666 -0.826 1.00 92.94 89 GLN A N 1
ATOM 726 C CA . GLN A 1 89 ? 0.455 -9.107 -0.781 1.00 92.94 89 GLN A CA 1
ATOM 727 C C . GLN A 1 89 ? 1.738 -9.457 -1.526 1.00 92.94 89 GLN A C 1
ATOM 729 O O . GLN A 1 89 ? 2.016 -8.928 -2.600 1.00 92.94 89 GLN A O 1
ATOM 734 N N . TYR A 1 90 ? 2.504 -10.388 -0.964 1.00 93.94 90 TYR A N 1
ATOM 735 C CA . TYR A 1 90 ? 3.700 -10.926 -1.596 1.00 93.94 90 TYR A CA 1
ATOM 736 C C . TYR A 1 90 ? 3.730 -12.443 -1.438 1.00 93.94 90 TYR A C 1
ATOM 738 O O . TYR A 1 90 ? 3.679 -12.959 -0.322 1.00 93.94 90 TYR A O 1
ATOM 746 N N . GLU A 1 91 ? 3.818 -13.169 -2.554 1.00 94.25 91 GLU A N 1
ATOM 747 C CA . GLU A 1 91 ? 3.613 -14.625 -2.564 1.00 94.25 91 GLU A CA 1
ATOM 748 C C . GLU A 1 91 ? 4.622 -15.368 -1.673 1.00 94.25 91 GLU A C 1
ATOM 750 O O . GLU A 1 91 ? 4.259 -16.323 -0.986 1.00 94.25 91 GLU A O 1
ATOM 755 N N . LEU A 1 92 ? 5.874 -14.899 -1.590 1.00 92.50 92 LEU A N 1
ATOM 756 C CA . LEU A 1 92 ? 6.880 -15.528 -0.725 1.00 92.50 92 LEU A CA 1
ATOM 757 C C . LEU A 1 92 ? 6.631 -15.281 0.773 1.00 92.50 92 LEU A C 1
ATOM 759 O O . LEU A 1 92 ? 7.114 -16.052 1.601 1.00 92.50 92 LEU A O 1
ATOM 763 N N . ALA A 1 93 ? 5.872 -14.240 1.124 1.00 92.62 93 ALA A N 1
ATOM 764 C CA . ALA A 1 93 ? 5.508 -13.916 2.502 1.00 92.62 93 ALA A CA 1
ATOM 765 C C . ALA A 1 93 ? 4.183 -14.563 2.946 1.00 92.62 93 ALA A C 1
ATOM 767 O O . ALA A 1 93 ? 3.853 -14.527 4.125 1.00 92.62 93 ALA A O 1
ATOM 768 N N . LYS A 1 94 ? 3.439 -15.217 2.045 1.00 91.25 94 LYS A N 1
ATOM 769 C CA . LYS A 1 94 ? 2.081 -15.743 2.292 1.00 91.25 94 LYS A CA 1
ATOM 770 C C . LYS A 1 94 ? 1.959 -16.739 3.452 1.00 91.25 94 LYS A C 1
ATOM 772 O O . LYS A 1 94 ? 0.890 -16.879 4.036 1.00 91.25 94 LYS A O 1
ATOM 777 N N . LYS A 1 95 ? 3.035 -17.467 3.769 1.00 91.25 95 LYS A N 1
ATOM 778 C CA . LYS A 1 95 ? 3.081 -18.439 4.881 1.00 91.25 95 LYS A CA 1
ATOM 779 C C . LYS A 1 95 ? 3.636 -17.852 6.182 1.00 91.25 95 LYS A C 1
ATOM 781 O O . LYS A 1 95 ? 3.792 -18.590 7.151 1.00 91.25 95 LYS A O 1
ATOM 786 N N . LEU A 1 96 ? 3.989 -16.571 6.185 1.00 93.44 96 LEU A N 1
ATOM 787 C CA . LEU A 1 96 ? 4.548 -15.869 7.331 1.00 93.44 96 LEU A CA 1
ATOM 788 C C . LEU A 1 96 ? 3.499 -14.911 7.899 1.00 93.44 96 LEU A C 1
ATOM 790 O O . LEU A 1 96 ? 2.702 -14.334 7.163 1.00 93.44 96 LEU A O 1
ATOM 794 N N . ALA A 1 97 ? 3.516 -14.723 9.214 1.00 94.38 97 ALA A N 1
ATOM 795 C CA . ALA A 1 97 ? 2.720 -13.686 9.855 1.00 94.38 97 ALA A CA 1
ATOM 796 C C . ALA A 1 97 ? 3.416 -12.330 9.690 1.00 94.38 97 ALA A C 1
ATOM 798 O O . ALA A 1 97 ? 4.640 -12.257 9.802 1.00 94.38 97 ALA A O 1
ATOM 799 N N . CYS A 1 98 ? 2.650 -11.260 9.471 1.00 94.88 98 CYS A N 1
ATOM 800 C CA . CYS A 1 98 ? 3.148 -9.897 9.655 1.00 94.88 98 CYS A CA 1
ATOM 801 C C . CYS A 1 98 ? 3.443 -9.697 11.146 1.00 94.88 98 CYS A C 1
ATOM 803 O O . CYS A 1 98 ? 2.550 -9.876 11.974 1.00 94.88 98 CYS A O 1
ATOM 805 N N . THR A 1 99 ? 4.695 -9.394 11.488 1.00 95.44 99 THR A N 1
ATOM 806 C CA . THR A 1 99 ? 5.149 -9.277 12.880 1.00 95.44 99 THR A CA 1
ATOM 807 C C . THR A 1 99 ? 5.411 -7.846 13.324 1.00 95.44 99 THR A C 1
ATOM 809 O O . THR A 1 99 ? 5.352 -7.565 14.520 1.00 95.44 99 THR A O 1
ATOM 812 N N . ASN A 1 100 ? 5.722 -6.947 12.389 1.00 96.38 100 ASN A N 1
ATOM 813 C CA . ASN A 1 100 ? 5.922 -5.527 12.656 1.00 96.38 100 ASN A CA 1
ATOM 814 C C . ASN A 1 100 ? 5.692 -4.704 11.380 1.00 96.38 100 ASN A C 1
ATOM 816 O O . ASN A 1 100 ? 5.946 -5.186 10.273 1.00 96.38 100 ASN A O 1
ATOM 820 N N . LEU A 1 101 ? 5.268 -3.454 11.556 1.00 97.00 101 LEU A N 1
ATOM 821 C CA . LEU A 1 101 ? 5.100 -2.458 10.503 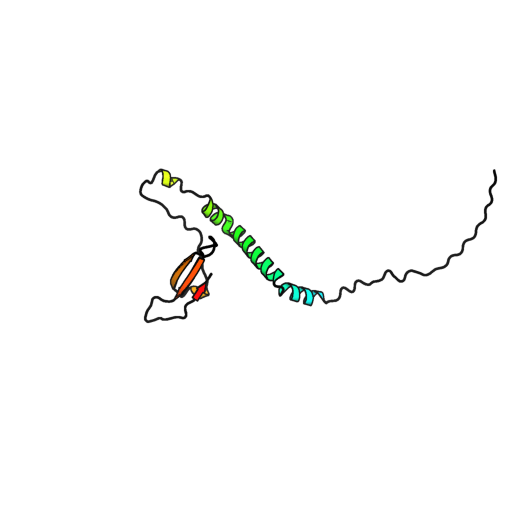1.00 97.00 101 LEU A CA 1
ATOM 822 C C . LEU A 1 101 ? 5.654 -1.120 10.994 1.00 97.00 101 LEU A C 1
ATOM 824 O O . LEU A 1 101 ? 5.337 -0.684 12.100 1.00 97.00 101 LEU A O 1
ATOM 828 N N . ALA A 1 102 ? 6.468 -0.461 10.172 1.00 97.19 102 ALA A N 1
ATOM 829 C CA . ALA A 1 102 ? 7.058 0.830 10.510 1.00 97.19 102 ALA A CA 1
ATOM 830 C C . ALA A 1 102 ? 7.067 1.778 9.310 1.00 97.19 102 ALA A C 1
ATOM 832 O O . ALA A 1 102 ? 7.479 1.397 8.219 1.00 97.19 102 ALA A O 1
ATOM 833 N N . TRP A 1 103 ? 6.666 3.029 9.527 1.00 97.75 103 TRP A N 1
ATOM 834 C CA . TRP A 1 103 ? 6.727 4.088 8.520 1.00 97.75 103 TRP A CA 1
ATOM 835 C C . TRP A 1 103 ? 8.094 4.768 8.504 1.00 97.75 103 TRP A C 1
ATOM 837 O O . TRP A 1 103 ? 8.755 4.904 9.537 1.00 97.75 103 TRP A O 1
ATOM 847 N N . ASN A 1 104 ? 8.519 5.224 7.328 1.00 97.06 104 ASN A N 1
ATOM 848 C CA . ASN A 1 104 ? 9.688 6.078 7.204 1.00 97.06 104 ASN A CA 1
ATOM 849 C C . ASN A 1 104 ? 9.380 7.493 7.729 1.00 97.06 104 ASN A C 1
ATOM 851 O O . ASN A 1 104 ? 8.289 8.018 7.543 1.00 97.06 104 ASN A O 1
ATOM 855 N N . THR A 1 105 ? 10.357 8.134 8.371 1.00 97.06 105 THR A N 1
ATOM 856 C CA . THR A 1 105 ? 10.177 9.473 8.960 1.00 97.06 105 THR A CA 1
ATOM 857 C C . THR A 1 105 ? 10.297 10.617 7.953 1.00 97.06 105 THR A C 1
ATOM 859 O O . THR A 1 105 ? 9.892 11.734 8.256 1.00 97.06 105 THR A O 1
ATOM 862 N N . PHE A 1 106 ? 10.897 10.371 6.787 1.00 96.81 106 PHE A N 1
ATOM 863 C CA . PHE A 1 106 ? 11.125 11.370 5.739 1.00 96.81 106 PHE A CA 1
ATOM 864 C C . PHE A 1 106 ? 10.138 11.231 4.578 1.00 96.81 106 PHE A C 1
ATOM 866 O O . PHE A 1 106 ? 9.673 12.237 4.050 1.00 96.81 106 PHE A O 1
ATOM 873 N N . TYR A 1 107 ? 9.827 9.997 4.181 1.00 96.12 107 TYR A N 1
ATOM 874 C CA . TYR A 1 107 ? 8.933 9.688 3.068 1.00 96.12 107 TYR A CA 1
ATOM 875 C C . TYR A 1 107 ? 7.612 9.132 3.598 1.00 96.12 107 TYR A C 1
ATOM 877 O O . TYR A 1 107 ? 7.589 8.082 4.234 1.00 96.12 107 TYR A O 1
ATOM 885 N N . THR A 1 108 ? 6.510 9.829 3.328 1.00 94.81 108 THR A N 1
ATOM 886 C CA . THR A 1 108 ? 5.177 9.469 3.839 1.00 94.81 108 THR A CA 1
ATOM 887 C C . THR A 1 108 ? 4.527 8.308 3.088 1.00 94.81 108 THR A C 1
ATOM 889 O O . THR A 1 108 ? 3.528 7.772 3.547 1.00 94.81 108 THR A O 1
ATOM 892 N N . ASP A 1 109 ? 5.072 7.925 1.934 1.00 94.62 109 ASP A N 1
ATOM 893 C CA . ASP A 1 109 ? 4.614 6.818 1.090 1.00 94.62 109 ASP A CA 1
ATOM 894 C C . ASP A 1 109 ? 5.456 5.543 1.267 1.00 94.62 109 ASP A C 1
ATOM 896 O O . ASP A 1 109 ? 5.276 4.574 0.531 1.00 94.62 109 ASP A O 1
ATOM 900 N N . LEU A 1 110 ? 6.381 5.536 2.232 1.00 96.25 110 LEU A N 1
ATOM 901 C CA . LEU A 1 110 ? 7.308 4.435 2.459 1.00 96.25 110 LEU A CA 1
ATOM 902 C C . LEU A 1 110 ? 7.089 3.812 3.835 1.00 96.25 110 LEU A C 1
ATOM 904 O O . LEU A 1 110 ? 7.245 4.467 4.868 1.00 96.25 110 LEU A O 1
ATOM 908 N N . PHE A 1 111 ? 6.816 2.514 3.849 1.00 96.94 111 PHE A N 1
ATOM 909 C CA . PHE A 1 111 ? 6.744 1.714 5.061 1.00 96.94 111 PHE A CA 1
ATOM 910 C C . PHE A 1 111 ? 7.494 0.404 4.867 1.00 96.94 111 PHE A C 1
ATOM 912 O O . PHE A 1 111 ? 7.684 -0.070 3.754 1.00 96.94 111 PHE A O 1
ATOM 919 N N . ALA A 1 112 ? 7.931 -0.175 5.973 1.00 97.31 112 ALA A N 1
ATOM 920 C CA . ALA A 1 112 ? 8.574 -1.467 6.005 1.00 97.31 112 ALA A CA 1
ATOM 921 C C . ALA A 1 112 ? 7.717 -2.457 6.787 1.00 97.31 112 ALA A C 1
ATOM 923 O O . ALA A 1 112 ? 7.121 -2.107 7.809 1.00 97.31 112 ALA A O 1
ATOM 924 N N . VAL A 1 113 ? 7.696 -3.703 6.325 1.00 97.44 113 VAL A N 1
ATOM 925 C CA . VAL A 1 113 ? 6.963 -4.799 6.960 1.00 97.44 113 VAL A CA 1
ATOM 926 C C . VAL A 1 113 ? 7.919 -5.946 7.235 1.00 97.44 113 VAL A C 1
ATOM 928 O O . VAL A 1 113 ? 8.614 -6.429 6.335 1.00 97.44 113 VAL A O 1
ATOM 931 N N . SER A 1 114 ? 7.945 -6.407 8.484 1.00 96.81 114 SER A N 1
ATOM 932 C CA . SER A 1 114 ? 8.641 -7.635 8.850 1.00 96.81 114 SER A CA 1
ATOM 933 C C . SER A 1 114 ? 7.661 -8.792 8.952 1.00 96.81 114 SER A C 1
ATOM 935 O O . SER A 1 114 ? 6.585 -8.673 9.535 1.00 96.81 114 SER A O 1
ATOM 937 N N . PHE A 1 115 ? 8.075 -9.934 8.427 1.00 96.44 115 PHE A N 1
ATOM 938 C CA . PHE A 1 115 ? 7.330 -11.176 8.432 1.00 96.44 115 PHE A CA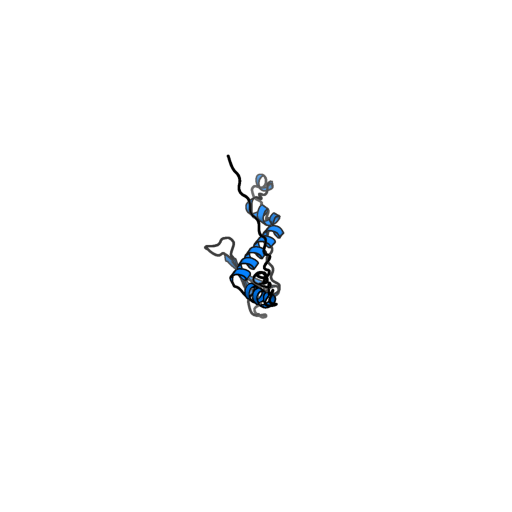 1
ATOM 939 C C . PHE A 1 115 ? 8.105 -12.252 9.190 1.00 96.44 115 PHE A C 1
ATOM 941 O O . PHE A 1 115 ? 9.330 -12.356 9.076 1.00 96.44 115 PHE A O 1
ATOM 948 N N . GLY A 1 116 ? 7.395 -13.091 9.936 1.00 94.88 116 GLY A N 1
ATOM 949 C CA . GLY A 1 116 ? 7.990 -14.148 10.747 1.00 94.88 116 GLY A CA 1
ATOM 950 C C . GLY A 1 116 ? 6.971 -15.177 11.222 1.00 94.88 116 GLY A C 1
ATOM 951 O O . GLY A 1 116 ? 5.963 -15.423 10.560 1.00 94.88 116 GLY A O 1
ATOM 952 N N . SER A 1 117 ? 7.250 -15.790 12.370 1.00 94.25 117 SER A N 1
ATOM 953 C CA . SER A 1 117 ? 6.372 -16.762 13.019 1.00 94.25 117 SER A CA 1
ATOM 954 C C . SER A 1 117 ? 6.177 -16.391 14.484 1.00 94.25 117 SER A C 1
ATOM 956 O O . SER A 1 117 ? 7.147 -16.121 15.190 1.00 94.25 117 SER A O 1
ATOM 958 N N . TYR A 1 118 ? 4.924 -16.399 14.936 1.00 92.75 118 TYR A N 1
ATOM 959 C CA . TYR A 1 118 ? 4.577 -16.322 16.359 1.00 92.75 118 TYR A CA 1
ATOM 960 C C . TYR A 1 118 ? 4.493 -17.708 17.014 1.00 92.75 118 TYR A C 1
ATOM 962 O O . TYR A 1 118 ? 4.410 -17.810 18.235 1.00 92.75 118 TYR A O 1
ATOM 970 N N . ASP A 1 119 ? 4.502 -18.779 16.216 1.00 92.12 119 ASP A N 1
ATOM 971 C CA . ASP A 1 119 ? 4.439 -20.145 16.722 1.00 92.12 119 ASP A CA 1
ATOM 972 C C . ASP A 1 119 ? 5.821 -20.557 17.235 1.00 92.12 119 ASP A C 1
ATOM 974 O O . ASP A 1 119 ? 6.767 -20.740 16.464 1.00 92.12 119 ASP A O 1
ATOM 978 N N . PHE A 1 120 ? 5.924 -20.724 18.555 1.00 89.31 120 PHE A N 1
ATOM 979 C CA . PHE A 1 120 ? 7.156 -21.128 19.224 1.00 89.31 120 PHE A CA 1
ATOM 980 C C . PHE A 1 120 ? 7.732 -22.432 18.650 1.00 89.31 120 PHE A C 1
ATOM 982 O O . PHE A 1 120 ? 8.945 -22.537 18.482 1.00 89.31 120 PHE A O 1
ATOM 989 N N . LEU A 1 121 ? 6.875 -23.392 18.287 1.00 93.56 121 LEU A N 1
ATOM 990 C CA . LEU A 1 121 ? 7.288 -24.700 17.775 1.00 93.56 121 LEU A CA 1
ATOM 991 C C . LEU A 1 121 ? 7.592 -24.680 16.271 1.00 93.56 121 LEU A C 1
ATOM 993 O O . LEU A 1 121 ? 8.333 -25.536 15.788 1.00 93.56 121 LEU A O 1
ATOM 997 N N . LYS A 1 122 ? 7.052 -23.713 15.520 1.00 87.12 122 LYS A N 1
ATOM 998 C CA . LYS A 1 122 ? 7.261 -23.575 14.069 1.00 87.12 122 LYS A CA 1
ATOM 999 C C . LYS A 1 122 ? 8.050 -22.313 13.745 1.00 87.12 122 LYS A C 1
ATOM 1001 O O . LYS A 1 122 ? 7.522 -21.350 13.188 1.00 87.12 122 LYS A O 1
ATOM 1006 N N . GLN A 1 123 ? 9.342 -22.345 14.054 1.00 88.00 123 GLN A N 1
ATOM 1007 C CA . GLN A 1 123 ? 10.277 -21.286 13.679 1.00 88.00 123 GLN A CA 1
ATOM 1008 C C . GLN A 1 123 ? 10.636 -21.383 12.190 1.00 88.00 123 GLN A C 1
ATOM 1010 O O . GLN A 1 123 ? 11.111 -22.416 11.716 1.00 88.00 123 GLN A O 1
ATOM 1015 N N . SER A 1 124 ? 10.421 -20.301 11.445 1.00 86.00 124 SER A N 1
ATOM 1016 C CA . SER A 1 124 ? 10.787 -20.176 10.031 1.00 86.00 124 SER A CA 1
ATOM 1017 C C . SER A 1 124 ? 11.806 -19.055 9.829 1.00 86.00 124 SER A C 1
ATOM 1019 O O . SER A 1 124 ? 12.019 -18.212 10.701 1.00 86.00 124 SER A O 1
ATOM 1021 N N . ARG A 1 125 ? 12.443 -19.018 8.652 1.00 90.44 125 ARG A N 1
ATOM 1022 C CA . ARG A 1 125 ? 13.207 -17.833 8.247 1.00 90.44 125 ARG A CA 1
ATOM 1023 C C . ARG A 1 125 ? 12.231 -16.676 8.037 1.00 90.44 125 ARG A C 1
ATOM 1025 O O . ARG A 1 125 ? 11.284 -16.811 7.264 1.00 90.44 125 ARG A O 1
ATOM 1032 N N . GLY A 1 126 ? 12.470 -15.573 8.740 1.00 92.56 126 GLY A N 1
ATOM 1033 C CA . GLY A 1 126 ? 11.719 -14.337 8.558 1.00 92.56 126 GLY A CA 1
ATOM 1034 C C . GLY A 1 126 ? 12.033 -13.662 7.223 1.00 92.56 126 GLY A C 1
ATOM 1035 O O . GLY A 1 126 ? 12.990 -14.016 6.530 1.00 92.56 126 GLY A O 1
ATOM 1036 N N . MET A 1 127 ? 11.221 -12.671 6.880 1.00 94.94 127 MET A N 1
ATOM 1037 C CA . MET A 1 127 ? 11.377 -11.835 5.693 1.00 94.94 127 MET A CA 1
ATOM 1038 C C . MET A 1 127 ? 11.155 -10.376 6.074 1.00 94.94 127 MET A C 1
ATOM 1040 O O . MET A 1 127 ? 10.442 -10.074 7.024 1.00 94.94 127 MET A O 1
ATOM 1044 N N . PHE A 1 128 ? 11.768 -9.467 5.332 1.00 94.88 128 PHE A N 1
ATOM 1045 C CA . PHE A 1 128 ? 11.588 -8.036 5.509 1.00 94.88 128 PHE A CA 1
ATOM 1046 C C . PHE A 1 128 ? 11.416 -7.394 4.135 1.00 94.88 128 PHE A C 1
ATOM 1048 O O . PHE A 1 128 ? 12.193 -7.693 3.226 1.00 94.88 128 PHE A O 1
ATOM 1055 N N . LEU A 1 129 ? 10.383 -6.567 3.988 1.00 95.69 129 LEU A N 1
ATOM 1056 C CA . LEU A 1 129 ? 10.043 -5.859 2.756 1.00 95.69 129 LEU A CA 1
ATOM 1057 C C . LEU A 1 129 ? 9.948 -4.358 3.038 1.00 95.69 129 LEU A C 1
ATOM 1059 O O . LEU A 1 129 ? 9.495 -3.960 4.112 1.00 95.69 129 LEU A O 1
ATOM 1063 N N . ILE A 1 130 ? 10.380 -3.563 2.061 1.00 93.94 130 ILE A N 1
ATOM 1064 C CA . ILE A 1 130 ? 10.238 -2.105 1.975 1.00 93.94 130 ILE A CA 1
ATOM 1065 C C . ILE A 1 130 ? 9.580 -1.806 0.630 1.00 93.94 130 ILE A C 1
ATOM 1067 O O . ILE A 1 130 ? 9.976 -2.487 -0.347 1.00 93.94 130 ILE A O 1
#

Sequence (130 aa):
QKAKEKEHKKIGAKKDDERKKKFVVTEQSGDDMAKLARSKSASISLKILERMINQNTFDDIAQDFKYWEDAADEYREQEGSLLPLWVFQYELAKKLACTNLAWNTFYTDLFAVSFGSYDFLKQSRGMFLI

Organism: NCBI:txid392032